Protein AF-A0A5N9HEN3-F1 (afdb_monomer)

Foldseek 3Di:
DVCVVCVVVVHDQCPNDPDHDDDLPAQLSQQVCQLVVVDVHGDHDPVVVVVCVVVVVGDCVRGPDDDDDPDDDDDDDDDDPCCCVVPHHCPVVVVVCVQQVDAPVNVVVCVVVVHRGDD

Nearest PDB structures (foldseek):
  7zck-assembly1_C  TM=9.311E-01  e=2.581E-06  Synechococcus sp. MIT S9220

Secondary structure (DSSP, 8-state):
-HHHHHHHTT--TTTSSSS-----SSHHHHHHHHHTTS-S-----HHHHHHHHHTT-S-TTTS-----PPP---------TTHHHHT-TTHHHHHHHHHHT--GGGHHHHHHTT-S---

Structure (mmCIF, N/CA/C/O backbone):
data_AF-A0A5N9HEN3-F1
#
_entry.id   AF-A0A5N9HEN3-F1
#
loop_
_atom_site.group_PDB
_atom_site.id
_atom_site.type_symbol
_atom_site.label_atom_id
_atom_site.label_alt_id
_atom_site.label_comp_id
_atom_site.label_asym_id
_atom_site.label_entity_id
_atom_site.label_seq_id
_atom_site.pdbx_PDB_ins_code
_atom_site.Cartn_x
_atom_site.Cartn_y
_atom_site.Cartn_z
_atom_site.occupancy
_atom_site.B_iso_or_equiv
_atom_site.auth_seq_id
_atom_site.auth_comp_id
_atom_site.auth_asym_id
_atom_site.auth_atom_id
_atom_site.pdbx_PDB_model_num
ATOM 1 N N . MET A 1 1 ? 0.356 9.051 4.390 1.00 77.88 1 MET A N 1
ATOM 2 C CA . MET A 1 1 ? -0.965 9.609 4.039 1.00 77.88 1 MET A CA 1
ATOM 3 C C . MET A 1 1 ? -1.988 9.574 5.181 1.00 77.88 1 MET A C 1
ATOM 5 O O . MET A 1 1 ? -2.565 10.621 5.427 1.00 77.88 1 MET A O 1
ATOM 9 N N . PRO A 1 2 ? -2.142 8.510 5.996 1.00 84.75 2 PRO A N 1
ATOM 10 C CA . PRO A 1 2 ? -3.182 8.462 7.044 1.00 84.75 2 PRO A CA 1
ATOM 11 C C . PRO A 1 2 ? -3.169 9.643 8.027 1.00 84.75 2 PRO A C 1
ATOM 13 O O . PRO A 1 2 ? -4.194 10.239 8.338 1.00 84.75 2 PRO A O 1
ATOM 16 N N . ARG A 1 3 ? -1.969 10.034 8.464 1.00 91.56 3 ARG A N 1
ATOM 17 C CA . ARG A 1 3 ? -1.755 11.146 9.393 1.00 91.56 3 ARG A CA 1
ATOM 18 C C . ARG A 1 3 ? -2.183 12.509 8.836 1.00 91.56 3 ARG A C 1
ATOM 20 O O . ARG A 1 3 ? -2.603 13.362 9.602 1.00 91.56 3 ARG A O 1
ATOM 27 N N . TYR A 1 4 ? -2.079 12.704 7.521 1.00 93.75 4 TYR A N 1
ATOM 28 C CA . TYR A 1 4 ? -2.488 13.948 6.869 1.00 93.75 4 TYR A CA 1
ATOM 29 C C . TYR A 1 4 ? -4.001 14.162 7.010 1.00 93.75 4 TYR A C 1
ATOM 31 O O . TYR A 1 4 ? -4.426 15.209 7.486 1.00 93.75 4 TYR A O 1
ATOM 39 N N . PHE A 1 5 ? -4.800 13.137 6.697 1.00 94.06 5 PHE A N 1
ATOM 40 C CA . PHE A 1 5 ? -6.261 13.222 6.776 1.00 94.06 5 PHE A CA 1
ATOM 41 C C . PHE A 1 5 ? -6.785 13.322 8.214 1.00 94.06 5 PHE A C 1
ATOM 43 O O . PHE A 1 5 ? -7.800 13.972 8.444 1.00 94.06 5 PHE A O 1
ATOM 50 N N . LEU A 1 6 ? -6.076 12.746 9.194 1.00 94.00 6 LEU A N 1
ATOM 51 C CA . LEU A 1 6 ? -6.375 12.982 10.611 1.00 94.00 6 LEU A CA 1
ATOM 52 C C . LEU A 1 6 ? -6.234 14.468 10.966 1.00 94.00 6 LEU A C 1
ATOM 54 O O . LEU A 1 6 ? -7.158 15.048 11.532 1.00 94.00 6 LEU A O 1
ATOM 58 N N . PHE A 1 7 ? -5.136 15.109 10.556 1.00 95.44 7 PHE A N 1
ATOM 59 C CA . PHE A 1 7 ? -4.945 16.537 10.804 1.00 95.44 7 PHE A CA 1
ATOM 60 C C . PHE A 1 7 ? -5.962 17.416 10.069 1.00 95.44 7 PHE A C 1
ATOM 62 O O . PHE A 1 7 ? -6.435 18.390 10.651 1.00 95.44 7 PHE A O 1
ATOM 69 N N . GLU A 1 8 ? -6.347 17.082 8.832 1.00 95.12 8 GLU A N 1
ATOM 70 C CA . GLU A 1 8 ? -7.430 17.799 8.136 1.00 95.12 8 GLU A CA 1
ATOM 71 C C . GLU A 1 8 ? -8.771 17.691 8.872 1.00 95.12 8 GLU A C 1
ATOM 73 O O . GLU A 1 8 ? -9.543 18.649 8.895 1.00 95.12 8 GLU A O 1
ATOM 78 N N . ALA A 1 9 ? -9.027 16.555 9.524 1.00 93.94 9 ALA A N 1
ATOM 79 C CA . ALA A 1 9 ? -10.191 16.357 10.381 1.00 93.94 9 ALA A CA 1
ATOM 80 C C . ALA A 1 9 ? -10.054 17.019 11.769 1.00 93.94 9 ALA A C 1
ATOM 82 O O . ALA A 1 9 ? -10.979 16.934 12.577 1.00 93.94 9 ALA A O 1
ATOM 83 N N . GLY A 1 10 ? -8.927 17.679 12.057 1.00 96.50 10 GLY A N 1
ATOM 84 C CA . GLY A 1 10 ? -8.648 18.303 13.350 1.00 96.50 10 GLY A CA 1
ATOM 85 C C . GLY A 1 10 ? -8.293 17.312 14.461 1.00 96.50 10 GLY A C 1
ATOM 86 O O . GLY A 1 10 ? -8.422 17.669 15.627 1.00 96.50 10 GLY A O 1
ATOM 87 N N . VAL A 1 11 ? -7.871 16.095 14.105 1.00 94.38 11 VAL A N 1
ATOM 88 C CA . VAL A 1 11 ? -7.426 15.054 15.037 1.00 94.38 11 VAL A CA 1
ATOM 89 C C . VAL A 1 11 ? -5.900 15.026 15.070 1.00 94.38 11 VAL A C 1
ATOM 91 O O . VAL A 1 11 ? -5.258 14.745 14.053 1.00 94.38 11 VAL A O 1
ATOM 94 N N . ASP A 1 12 ? -5.313 15.283 16.236 1.00 93.62 12 ASP A N 1
ATOM 95 C CA . ASP A 1 12 ? -3.882 15.096 16.470 1.00 93.62 12 ASP A CA 1
ATOM 96 C C . ASP A 1 12 ? -3.621 13.698 17.058 1.00 93.62 12 ASP A C 1
ATOM 98 O O . ASP A 1 12 ? -3.926 13.445 18.227 1.00 93.62 12 ASP A O 1
ATOM 102 N N . PRO A 1 13 ? -3.031 12.766 16.286 1.00 90.56 13 PRO A N 1
ATOM 103 C CA . PRO A 1 13 ? -2.827 11.394 16.740 1.00 90.56 13 PRO A CA 1
ATOM 104 C C . PRO A 1 13 ? -1.843 11.247 17.909 1.00 90.56 13 PRO A C 1
ATOM 106 O O . PRO A 1 13 ? -1.749 10.151 18.454 1.00 90.56 13 PRO A O 1
ATOM 109 N N . GLU A 1 14 ? -1.088 12.288 18.277 1.00 90.12 14 GLU A N 1
ATOM 110 C CA . GLU A 1 14 ? -0.190 12.241 19.443 1.00 90.12 14 GLU A CA 1
ATOM 111 C C . GLU A 1 14 ? -0.892 12.620 20.751 1.00 90.12 14 GLU A C 1
ATOM 113 O O . GLU A 1 14 ? -0.384 12.303 21.826 1.00 90.12 14 GLU A O 1
ATOM 118 N N . THR A 1 15 ? -2.028 13.323 20.684 1.00 93.38 15 THR A N 1
ATOM 119 C CA . THR A 1 15 ? -2.721 13.831 21.881 1.00 93.38 15 THR A CA 1
ATOM 120 C C . THR A 1 15 ? -4.149 13.338 22.023 1.00 93.38 15 THR A C 1
ATOM 122 O O . THR A 1 15 ? -4.63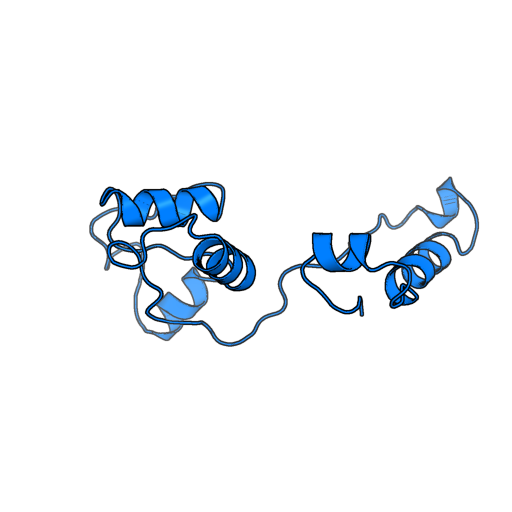7 13.238 23.147 1.00 93.38 15 THR A O 1
ATOM 125 N N . ASP A 1 16 ? -4.821 13.037 20.914 1.00 94.38 16 ASP A N 1
ATOM 126 C CA . ASP A 1 16 ? -6.255 12.740 20.914 1.00 94.38 16 ASP A CA 1
ATOM 127 C C . ASP A 1 16 ? -6.549 11.240 21.062 1.00 94.38 16 ASP A C 1
ATOM 129 O O . ASP A 1 16 ? -7.689 10.852 21.323 1.00 94.38 16 ASP A O 1
ATOM 133 N N . PHE A 1 17 ? -5.532 10.387 20.916 1.00 92.38 17 PHE A N 1
ATOM 134 C CA . PHE A 1 17 ? -5.639 8.940 21.093 1.00 92.38 17 PHE A CA 1
ATOM 135 C C . PHE A 1 17 ? -5.111 8.481 22.457 1.00 92.38 17 PHE A C 1
ATOM 137 O O . PHE A 1 17 ? -4.224 9.094 23.049 1.00 92.38 17 PHE A O 1
ATOM 144 N N . ASP A 1 18 ? -5.659 7.368 22.956 1.00 90.44 18 ASP A N 1
ATOM 145 C CA . ASP A 1 18 ? -5.193 6.720 24.186 1.00 90.44 18 ASP A CA 1
ATOM 146 C C . ASP A 1 18 ? -3.895 5.945 23.917 1.00 90.44 18 ASP A C 1
ATOM 148 O O . ASP A 1 18 ? -3.888 4.742 23.645 1.00 90.44 18 ASP A O 1
ATOM 152 N N . GLY A 1 19 ? -2.785 6.680 23.933 1.00 86.62 19 GLY A N 1
ATOM 153 C CA . GLY A 1 19 ? -1.447 6.166 23.677 1.00 86.62 19 GLY A CA 1
ATOM 154 C C . GLY A 1 19 ? -0.935 6.452 22.267 1.00 86.62 19 GLY A C 1
ATOM 155 O O . GLY A 1 19 ? -1.577 7.099 21.444 1.00 86.62 19 GLY A O 1
ATOM 156 N N . ASN A 1 20 ? 0.277 5.969 22.001 1.00 87.00 20 ASN A N 1
ATOM 157 C CA . ASN A 1 20 ? 0.974 6.260 20.754 1.00 87.00 20 ASN A CA 1
ATOM 158 C C . ASN A 1 20 ? 0.507 5.346 19.619 1.00 87.00 20 ASN A C 1
ATOM 160 O O . ASN A 1 20 ? 0.261 4.150 19.811 1.00 87.00 20 ASN A O 1
ATOM 164 N N . ALA A 1 21 ? 0.515 5.889 18.402 1.00 87.19 21 ALA A N 1
ATOM 165 C CA . ALA A 1 21 ? 0.340 5.093 17.198 1.00 87.19 21 ALA A CA 1
ATOM 166 C C . ALA A 1 21 ? 1.378 3.956 17.123 1.00 87.19 21 ALA A C 1
ATOM 168 O O . ALA A 1 21 ? 2.568 4.144 17.388 1.00 87.19 21 ALA A O 1
ATOM 169 N N . THR A 1 22 ? 0.921 2.770 16.720 1.00 91.25 22 THR A N 1
ATOM 170 C CA . THR A 1 22 ? 1.777 1.604 16.464 1.00 91.25 22 THR A CA 1
ATOM 171 C C . THR A 1 22 ? 1.869 1.339 14.966 1.00 91.25 22 THR A C 1
ATOM 173 O O . THR A 1 22 ? 0.890 1.472 14.235 1.00 91.25 22 THR A O 1
ATOM 176 N N . PHE A 1 23 ? 3.050 0.926 14.506 1.00 94.06 23 PHE A N 1
ATOM 177 C CA . PHE A 1 23 ? 3.316 0.604 13.105 1.00 94.06 23 PHE A CA 1
ATOM 178 C C . PHE A 1 23 ? 3.382 -0.916 12.933 1.00 94.06 23 PHE A C 1
ATOM 180 O O . PHE A 1 23 ? 4.384 -1.546 13.264 1.00 94.06 23 PHE A O 1
ATOM 187 N N . SER A 1 24 ? 2.296 -1.507 12.429 1.00 95.81 24 SER A N 1
ATOM 188 C CA . SER A 1 24 ? 2.134 -2.963 12.263 1.00 95.81 24 SER A CA 1
ATOM 189 C C . SER A 1 24 ? 3.137 -3.587 11.278 1.00 95.81 24 SER A C 1
ATOM 191 O O . SER A 1 24 ? 3.483 -4.766 11.391 1.00 95.81 24 SER A O 1
ATOM 193 N N . GLY A 1 25 ? 3.605 -2.799 10.305 1.00 95.81 25 GLY A N 1
ATOM 194 C CA . GLY A 1 25 ? 4.546 -3.207 9.261 1.00 95.81 25 GLY A CA 1
ATOM 195 C C . GLY A 1 25 ? 3.916 -3.918 8.056 1.00 95.81 25 GLY A C 1
ATOM 196 O O . GLY A 1 25 ? 4.626 -4.154 7.085 1.00 95.81 25 GLY A O 1
ATOM 197 N N . SER A 1 26 ? 2.621 -4.249 8.083 1.00 97.19 26 SER A N 1
ATOM 198 C CA . SER A 1 26 ? 1.872 -4.726 6.909 1.00 97.19 26 SER A CA 1
ATOM 199 C C . SER A 1 26 ? 0.371 -4.484 7.069 1.00 97.19 26 SER A C 1
ATOM 201 O O . SER A 1 26 ? -0.129 -4.392 8.192 1.00 97.19 26 SER A O 1
ATOM 203 N N . HIS A 1 27 ? -0.349 -4.414 5.950 1.00 97.25 27 HIS A N 1
ATOM 204 C CA . HIS A 1 27 ? -1.804 -4.247 5.938 1.00 97.25 27 HIS A CA 1
ATOM 205 C C . HIS A 1 27 ? -2.509 -5.404 6.667 1.00 97.25 27 HIS A C 1
ATOM 207 O O . HIS A 1 27 ? -3.325 -5.143 7.547 1.00 97.25 27 HIS A O 1
ATOM 213 N N . ASP A 1 28 ? 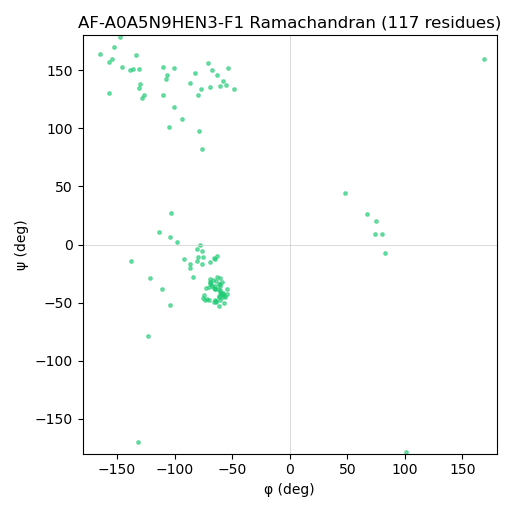-2.0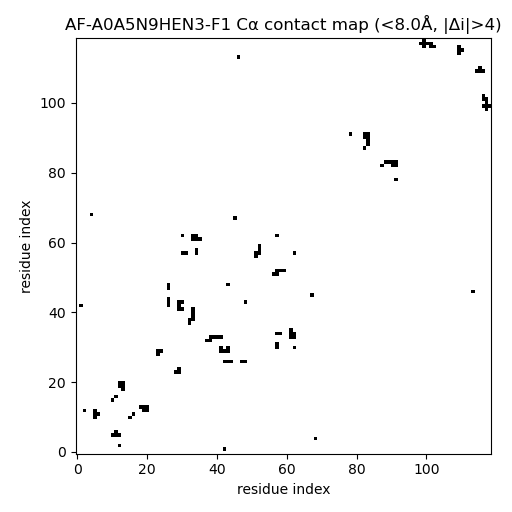61 -6.641 6.444 1.00 97.56 28 ASP A N 1
ATOM 214 C CA . ASP A 1 28 ? -2.556 -7.862 7.097 1.00 97.56 28 ASP A CA 1
ATOM 215 C C . ASP A 1 28 ? -2.494 -7.816 8.609 1.00 97.56 28 ASP A C 1
ATOM 217 O O . ASP A 1 28 ? -3.450 -8.137 9.318 1.00 97.56 28 ASP A O 1
ATOM 221 N N . LYS A 1 29 ? -1.365 -7.342 9.125 1.00 98.00 29 LYS A N 1
ATOM 222 C CA . LYS A 1 29 ? -1.205 -7.176 10.562 1.00 98.00 29 LYS A CA 1
ATOM 223 C C . LYS A 1 29 ? -2.096 -6.059 11.086 1.00 98.00 29 LYS A C 1
ATOM 225 O O . LYS A 1 29 ? -2.549 -6.159 12.220 1.00 98.00 29 LYS A O 1
ATOM 230 N N . THR A 1 30 ? -2.349 -5.013 10.298 1.00 97.94 30 THR A N 1
ATOM 231 C CA . THR A 1 30 ? -3.234 -3.920 10.708 1.00 97.94 30 THR A CA 1
ATOM 232 C C . THR A 1 30 ? -4.649 -4.420 10.975 1.00 97.94 30 THR A C 1
ATOM 234 O O . THR A 1 30 ? -5.145 -4.176 12.074 1.00 97.94 30 THR A O 1
ATOM 237 N N . TRP A 1 31 ? -5.297 -5.142 10.049 1.00 97.94 31 TRP A N 1
ATOM 238 C CA . TRP A 1 31 ? -6.655 -5.621 10.342 1.00 97.94 31 TRP A CA 1
ATOM 239 C C . TRP A 1 31 ? -6.667 -6.719 11.396 1.00 97.94 31 TRP A C 1
ATOM 241 O O . TRP A 1 31 ? -7.544 -6.691 12.248 1.00 97.94 31 TRP A O 1
ATOM 251 N N . ALA A 1 32 ? -5.683 -7.625 11.425 1.00 98.12 32 ALA A N 1
ATOM 252 C CA . ALA A 1 32 ? -5.627 -8.678 12.442 1.00 98.12 32 ALA A CA 1
ATOM 253 C C . ALA A 1 32 ? -5.524 -8.103 13.871 1.00 98.12 32 ALA A C 1
ATOM 255 O O . ALA A 1 32 ? -6.109 -8.621 14.828 1.00 98.12 32 ALA A O 1
ATOM 256 N N . LEU A 1 33 ? -4.804 -6.990 14.038 1.00 97.88 33 LEU A N 1
ATOM 257 C CA . LEU A 1 33 ? -4.712 -6.272 15.310 1.00 97.88 33 LEU A CA 1
ATOM 258 C C . LEU A 1 33 ? -6.042 -5.620 15.721 1.00 97.88 33 LEU A C 1
ATOM 260 O O . LEU A 1 33 ? -6.369 -5.617 16.908 1.00 97.88 33 LEU A O 1
ATOM 264 N N . VAL A 1 34 ? -6.821 -5.115 14.764 1.00 97.75 34 VAL A N 1
ATOM 265 C CA . VAL A 1 34 ? -8.162 -4.567 15.028 1.00 97.75 34 VAL A CA 1
ATOM 266 C C . VAL A 1 34 ? -9.164 -5.688 15.308 1.00 97.75 34 VAL A C 1
ATOM 268 O O . VAL A 1 34 ? -9.862 -5.667 16.317 1.00 97.75 34 VAL A O 1
ATOM 271 N N . GLU A 1 35 ? -9.177 -6.722 14.472 1.00 98.31 35 GLU A N 1
ATOM 272 C CA . GLU A 1 35 ? -10.048 -7.892 14.581 1.00 98.31 35 GLU A CA 1
ATOM 273 C C . GLU A 1 35 ? -9.871 -8.614 15.923 1.00 98.31 35 GLU A C 1
ATOM 275 O O . GLU A 1 35 ? -10.851 -8.999 16.570 1.00 98.31 35 GLU A O 1
ATOM 280 N N . SER A 1 36 ? -8.629 -8.768 16.391 1.00 98.00 36 SER A N 1
ATOM 281 C CA . SER A 1 36 ? -8.328 -9.366 17.699 1.00 98.00 36 SER A CA 1
ATOM 282 C C . SER A 1 36 ? -8.745 -8.493 18.889 1.00 98.00 36 SER A C 1
ATOM 284 O O . SER A 1 36 ? -8.834 -9.005 20.006 1.00 98.00 36 SER A O 1
ATOM 286 N N . GLY A 1 37 ? -9.033 -7.207 18.664 1.00 96.94 37 GLY A N 1
ATOM 287 C CA . GLY A 1 37 ? -9.329 -6.223 19.704 1.00 96.94 37 GLY A CA 1
ATOM 288 C C . GLY A 1 37 ? -8.087 -5.667 20.404 1.00 96.94 37 GLY A C 1
ATOM 289 O O . GLY A 1 37 ? -8.221 -4.973 21.408 1.00 96.94 37 GLY A O 1
ATOM 290 N N . ALA A 1 38 ? -6.883 -5.960 19.899 1.00 96.38 38 ALA A N 1
ATOM 291 C CA . ALA A 1 38 ? -5.649 -5.370 20.412 1.00 96.38 3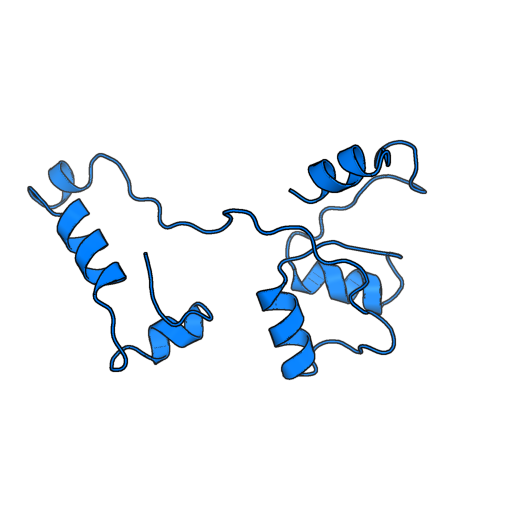8 ALA A CA 1
ATOM 292 C C . ALA A 1 38 ? -5.580 -3.859 20.131 1.00 96.38 38 ALA A C 1
ATOM 294 O O . ALA A 1 38 ? -4.989 -3.117 20.912 1.00 96.38 38 ALA A O 1
ATOM 295 N N . PHE A 1 39 ? -6.200 -3.411 19.034 1.00 96.12 39 PHE A N 1
ATOM 296 C CA . PHE A 1 39 ? -6.354 -2.006 18.665 1.00 96.12 39 PHE A CA 1
ATOM 297 C C . PHE A 1 39 ? -7.809 -1.705 18.297 1.00 96.12 39 PHE A C 1
ATOM 299 O O . PHE A 1 39 ? -8.530 -2.570 17.811 1.00 96.12 39 PHE A O 1
ATOM 306 N N . GLN A 1 40 ? -8.245 -0.465 18.518 1.00 95.00 40 GLN A N 1
ATOM 307 C CA . GLN A 1 40 ? -9.623 -0.045 18.229 1.00 95.00 40 GLN A CA 1
ATOM 308 C C . GLN A 1 40 ? -9.836 0.349 16.762 1.00 95.00 40 GLN A C 1
ATOM 310 O O . GLN A 1 40 ? -10.949 0.244 16.255 1.00 95.00 40 GLN A O 1
ATOM 315 N N . ALA A 1 41 ? -8.784 0.823 16.092 1.00 95.12 41 ALA A N 1
ATOM 316 C CA . ALA A 1 41 ? -8.814 1.252 14.701 1.00 95.12 41 ALA A CA 1
ATOM 317 C C . ALA A 1 41 ? -7.421 1.129 14.071 1.00 95.12 41 ALA A C 1
ATOM 319 O O . ALA A 1 41 ? -6.404 1.109 14.768 1.00 95.12 41 ALA A O 1
ATOM 320 N N . GLY A 1 42 ? -7.382 1.074 12.743 1.00 95.75 42 GLY A N 1
ATOM 321 C CA . GLY A 1 42 ? -6.163 1.036 11.948 1.00 95.75 42 GLY A CA 1
ATOM 322 C C . GLY A 1 42 ? -6.406 1.632 10.566 1.00 95.75 42 GLY A C 1
ATOM 323 O O . GLY A 1 42 ? -7.546 1.898 10.194 1.00 95.75 42 GLY A O 1
ATOM 324 N N . VAL A 1 43 ? -5.329 1.854 9.813 1.00 95.88 43 VAL A N 1
ATOM 325 C CA . VAL A 1 43 ? -5.397 2.355 8.434 1.00 95.88 43 VAL A CA 1
ATOM 326 C C . VAL A 1 43 ? -4.528 1.476 7.543 1.00 95.88 43 VAL A C 1
ATOM 328 O O . VAL A 1 43 ? -3.401 1.133 7.913 1.00 95.88 43 VAL A O 1
ATOM 331 N N . LEU A 1 44 ? -5.052 1.094 6.382 1.00 96.38 44 LEU A N 1
ATOM 332 C CA . LEU A 1 44 ? -4.386 0.225 5.418 1.00 96.38 44 LEU A CA 1
ATOM 333 C C . LEU A 1 44 ? -4.782 0.577 3.977 1.00 96.38 44 LEU A C 1
ATOM 335 O O . LEU A 1 44 ? -5.543 1.513 3.757 1.00 96.38 44 LEU A O 1
ATOM 339 N N . ASN A 1 45 ? -4.206 -0.139 3.012 1.00 95.75 45 ASN A N 1
ATOM 340 C CA . ASN A 1 45 ? -4.552 -0.031 1.600 1.00 95.75 45 ASN A CA 1
ATOM 341 C C . ASN A 1 45 ? -5.962 -0.603 1.339 1.00 95.75 45 ASN A C 1
ATOM 343 O O . ASN A 1 45 ? -6.273 -1.677 1.848 1.00 95.75 45 ASN A O 1
ATOM 347 N N . GLU A 1 46 ? -6.772 0.108 0.552 1.00 95.25 46 GLU A N 1
ATOM 348 C CA . GLU A 1 46 ? -8.153 -0.266 0.206 1.00 95.25 46 GLU A CA 1
ATOM 349 C C . GLU A 1 46 ? -8.231 -1.564 -0.610 1.00 95.25 46 GLU A C 1
ATOM 351 O O . GLU A 1 46 ? -8.932 -2.479 -0.207 1.00 95.25 46 GLU A O 1
ATOM 356 N N . VAL A 1 47 ? -7.436 -1.708 -1.674 1.00 94.25 47 VAL A N 1
ATOM 357 C CA . VAL A 1 47 ? -7.411 -2.928 -2.507 1.00 94.25 47 VAL A CA 1
ATOM 358 C C . VAL A 1 47 ? -7.065 -4.163 -1.673 1.00 94.25 47 VAL A C 1
ATOM 360 O O . VAL A 1 47 ? -7.711 -5.198 -1.791 1.00 94.25 47 VAL A O 1
ATOM 363 N N . VAL A 1 48 ? -6.084 -4.043 -0.773 1.00 95.75 48 VAL A N 1
ATOM 364 C CA . VAL A 1 48 ? -5.696 -5.154 0.114 1.00 95.75 48 VAL A CA 1
ATOM 365 C C . VAL A 1 48 ? -6.799 -5.476 1.132 1.00 95.75 48 VAL A C 1
ATOM 367 O O . VAL A 1 48 ? -6.964 -6.635 1.513 1.00 95.75 48 VAL A O 1
ATOM 370 N N . TRP A 1 49 ? -7.542 -4.465 1.597 1.00 97.56 49 TRP A N 1
ATOM 371 C CA . TRP A 1 49 ? -8.703 -4.668 2.465 1.00 97.56 49 TRP A CA 1
ATOM 372 C C . TRP A 1 49 ? -9.821 -5.412 1.731 1.00 97.56 49 TRP A C 1
ATOM 374 O O . TRP A 1 49 ? -10.311 -6.417 2.244 1.00 97.56 49 TRP A O 1
ATOM 384 N N . ASP A 1 50 ? -10.180 -4.952 0.535 1.00 96.31 50 ASP A N 1
ATOM 385 C CA . ASP A 1 50 ? -11.261 -5.523 -0.267 1.00 96.31 50 ASP A CA 1
ATOM 386 C C . ASP A 1 50 ? -10.974 -6.981 -0.631 1.00 96.31 50 ASP A C 1
ATOM 388 O O . ASP A 1 50 ? -11.829 -7.843 -0.425 1.00 96.31 50 ASP A O 1
ATOM 392 N N . GLU A 1 51 ? -9.744 -7.288 -1.049 1.00 95.50 51 GLU A N 1
ATOM 393 C CA . GLU A 1 51 ? -9.295 -8.660 -1.307 1.00 95.50 51 GLU A CA 1
ATOM 394 C C . GLU A 1 51 ? -9.393 -9.529 -0.041 1.00 95.50 51 GLU A C 1
ATOM 396 O O . GLU A 1 51 ? -9.878 -10.659 -0.082 1.00 95.50 51 GLU A O 1
ATOM 401 N N . ALA A 1 52 ? -8.991 -9.007 1.124 1.00 97.44 52 ALA A N 1
ATOM 402 C CA . ALA A 1 52 ? -9.091 -9.749 2.380 1.00 97.44 52 ALA A CA 1
ATOM 403 C C . ALA A 1 52 ? -10.545 -10.041 2.777 1.00 97.44 52 ALA A C 1
ATOM 405 O O . ALA A 1 52 ? -10.826 -11.106 3.338 1.00 97.44 52 ALA A O 1
ATOM 406 N N . VAL A 1 53 ? -11.467 -9.118 2.497 1.00 97.75 53 VAL A N 1
ATOM 407 C CA . VAL A 1 53 ? -12.904 -9.303 2.725 1.00 97.75 53 VAL A CA 1
ATOM 408 C C . VAL A 1 53 ? -13.483 -10.319 1.742 1.00 97.75 53 VAL A C 1
ATOM 410 O O . VAL A 1 53 ? -14.182 -11.238 2.174 1.00 97.75 53 VAL A O 1
ATOM 413 N N . GLU A 1 54 ? -13.181 -10.191 0.449 1.00 96.81 54 GLU A N 1
ATOM 414 C CA . GLU A 1 54 ? -13.664 -11.090 -0.607 1.00 96.81 54 GLU A CA 1
ATOM 415 C C . GLU A 1 54 ? -13.216 -12.538 -0.369 1.00 96.81 54 GLU A C 1
ATOM 417 O O . GLU A 1 54 ? -14.015 -13.472 -0.470 1.00 96.81 54 GLU A O 1
ATOM 422 N N . GLU A 1 55 ? -11.964 -12.728 0.043 1.00 97.19 55 GLU A N 1
ATOM 423 C CA . GLU A 1 55 ? -11.391 -14.041 0.342 1.00 97.19 55 GLU A CA 1
ATOM 424 C C . GLU A 1 55 ? -11.764 -14.577 1.736 1.00 97.19 55 GLU A C 1
ATOM 426 O O . GLU A 1 55 ? -11.399 -15.701 2.095 1.00 97.19 55 GLU A O 1
ATOM 431 N N . GLY A 1 56 ? -12.475 -13.794 2.553 1.00 97.75 56 GLY A N 1
ATOM 432 C CA . GLY A 1 56 ? -12.863 -14.181 3.911 1.00 97.75 56 GLY A CA 1
ATOM 433 C C . GLY A 1 56 ? -11.685 -14.307 4.885 1.00 97.75 56 GLY A C 1
ATOM 434 O O . GLY A 1 56 ? -11.767 -15.053 5.864 1.00 97.75 56 GLY A O 1
ATOM 435 N N . ARG A 1 57 ? -10.582 -13.591 4.632 1.00 97.88 57 ARG A N 1
ATOM 436 C CA . ARG A 1 57 ? -9.401 -13.524 5.513 1.00 97.88 57 ARG A CA 1
ATOM 437 C C . ARG A 1 57 ? -9.616 -12.657 6.754 1.00 97.88 57 ARG A C 1
ATOM 439 O O . ARG A 1 57 ? -8.774 -12.682 7.652 1.00 97.88 57 ARG A O 1
ATOM 446 N N . VAL A 1 58 ? -10.709 -11.900 6.805 1.00 97.62 58 VAL A N 1
ATOM 447 C CA . VAL A 1 58 ? -11.103 -11.067 7.944 1.00 97.62 58 VAL A CA 1
ATOM 448 C C . VAL A 1 58 ? -12.563 -11.311 8.330 1.00 97.62 58 VAL A C 1
ATOM 450 O O . VAL A 1 58 ? -13.452 -11.399 7.483 1.00 97.62 58 VAL A O 1
ATOM 453 N N . ASP A 1 59 ? -12.827 -11.390 9.630 1.00 97.75 59 ASP A N 1
ATOM 454 C CA . ASP A 1 59 ? -14.169 -11.383 10.200 1.00 97.75 59 ASP A CA 1
ATOM 455 C C . ASP A 1 59 ? -14.718 -9.950 10.239 1.00 97.75 59 ASP A C 1
ATOM 457 O O . ASP A 1 59 ? -14.470 -9.170 11.169 1.00 97.75 59 ASP A O 1
ATOM 461 N N . VAL A 1 60 ? -15.527 -9.616 9.232 1.00 97.44 60 VAL A N 1
ATOM 462 C CA . VAL A 1 60 ? -16.139 -8.286 9.082 1.00 97.44 60 VAL A CA 1
ATOM 463 C C . VAL A 1 60 ? -17.128 -7.914 10.193 1.00 97.44 60 VAL A C 1
ATOM 465 O O . VAL A 1 60 ? -17.519 -6.752 10.324 1.00 97.44 60 VAL A O 1
ATOM 468 N N . SER A 1 61 ? -17.535 -8.873 11.033 1.00 97.38 61 SER A N 1
ATOM 469 C CA . SER A 1 61 ? -18.325 -8.572 12.233 1.00 97.38 61 SER A CA 1
ATOM 470 C C . SER A 1 61 ? -17.481 -7.969 13.362 1.00 97.38 61 SER A C 1
ATOM 472 O O . SER A 1 61 ? -18.031 -7.366 14.287 1.00 97.38 61 SER A O 1
ATOM 474 N N . ARG A 1 62 ? -16.150 -8.101 13.280 1.00 97.81 62 ARG A N 1
ATOM 475 C CA . ARG A 1 62 ? -15.178 -7.656 14.288 1.00 97.81 62 ARG A CA 1
ATOM 476 C C . ARG A 1 62 ? -14.329 -6.480 13.818 1.00 97.81 62 ARG A C 1
ATOM 478 O O . ARG A 1 62 ? -14.051 -5.590 14.617 1.00 97.81 62 ARG A O 1
ATOM 485 N N . ALA A 1 63 ? -13.939 -6.462 12.547 1.00 97.94 63 ALA A N 1
ATOM 486 C CA . ALA A 1 63 ? -13.209 -5.362 11.924 1.00 97.94 63 ALA A CA 1
ATOM 487 C C . ALA A 1 63 ? -13.924 -4.950 10.638 1.00 97.94 63 ALA A C 1
ATOM 489 O O . ALA A 1 63 ? -14.170 -5.781 9.779 1.00 97.94 63 ALA A O 1
ATOM 490 N N . ARG A 1 64 ? -14.258 -3.669 10.498 1.00 96.75 64 ARG A N 1
ATOM 491 C CA . ARG A 1 64 ? -14.943 -3.139 9.316 1.00 96.75 64 ARG A CA 1
ATOM 492 C C . ARG A 1 64 ? -14.305 -1.831 8.889 1.00 96.75 64 ARG A C 1
ATOM 494 O O . ARG A 1 64 ? -13.807 -1.086 9.738 1.00 96.75 64 ARG A O 1
ATOM 501 N N . ASP A 1 65 ? -14.378 -1.536 7.604 1.00 95.62 65 ASP A N 1
ATOM 502 C CA . ASP A 1 65 ? -14.141 -0.193 7.111 1.00 95.62 65 ASP A CA 1
ATOM 503 C C . ASP A 1 65 ? -15.208 0.763 7.669 1.00 95.62 65 ASP A C 1
ATOM 505 O O . ASP A 1 65 ? -16.357 0.405 7.944 1.00 95.62 65 ASP A O 1
ATOM 509 N N . PHE A 1 66 ? -14.799 2.001 7.924 1.00 94.31 66 PHE A N 1
ATOM 510 C CA . PHE A 1 66 ? -15.709 3.055 8.383 1.00 94.31 66 PHE A CA 1
ATOM 511 C C . PHE A 1 66 ? -15.448 4.402 7.706 1.00 94.31 66 PHE A C 1
ATOM 513 O O . PHE A 1 66 ? -16.271 5.310 7.812 1.00 94.31 66 PHE A O 1
ATOM 520 N N . PHE A 1 67 ? -14.302 4.546 7.041 1.00 94.25 67 PHE A N 1
ATOM 521 C CA . PHE A 1 67 ? -13.920 5.738 6.305 1.00 94.25 67 PHE A CA 1
ATOM 522 C C . PHE A 1 67 ? -12.885 5.375 5.238 1.00 94.25 67 PHE A C 1
ATOM 524 O O . PHE A 1 67 ? -11.875 4.746 5.553 1.00 94.25 67 PHE A O 1
ATOM 531 N N . VAL A 1 68 ? -13.126 5.821 4.007 1.00 94.88 68 VAL A N 1
ATOM 532 C CA . VAL A 1 68 ? -12.191 5.725 2.881 1.00 94.88 68 VAL A CA 1
ATOM 533 C C . VAL A 1 68 ? -11.691 7.132 2.572 1.00 94.88 68 VAL A C 1
ATOM 535 O O . VAL A 1 68 ? -12.479 8.074 2.457 1.00 94.88 68 VAL A O 1
ATOM 538 N N . THR A 1 69 ? -10.372 7.299 2.497 1.00 94.12 69 THR A N 1
ATOM 539 C CA . THR A 1 69 ? -9.753 8.597 2.203 1.00 94.12 69 THR A CA 1
ATOM 540 C C . THR A 1 69 ? -9.986 8.999 0.743 1.00 94.12 69 THR A C 1
ATOM 542 O O . THR A 1 69 ? -10.146 8.125 -0.106 1.00 94.12 69 THR A O 1
ATOM 545 N N . PRO A 1 70 ? -9.944 10.300 0.398 1.00 93.62 70 PRO A N 1
ATOM 546 C CA . PRO A 1 70 ? -9.839 10.715 -0.998 1.00 93.62 70 PRO A CA 1
ATOM 547 C C . PRO A 1 70 ? -8.651 10.047 -1.705 1.00 93.62 70 PRO A C 1
ATOM 549 O O . PRO A 1 70 ? -7.641 9.741 -1.071 1.00 93.62 70 PRO A O 1
ATOM 552 N N . SER A 1 71 ? -8.763 9.870 -3.021 1.00 92.06 71 SER A N 1
ATOM 553 C CA . SER A 1 71 ? -7.727 9.242 -3.845 1.00 92.06 71 SER A CA 1
ATOM 554 C C . SER A 1 71 ? -6.403 10.012 -3.810 1.00 92.06 71 SER A C 1
ATOM 556 O O . SER A 1 71 ? -6.393 11.233 -3.999 1.00 92.06 71 SER A O 1
ATOM 558 N N . ASP A 1 72 ? -5.293 9.290 -3.679 1.00 89.69 72 ASP A N 1
ATOM 559 C CA . ASP A 1 72 ? -3.930 9.793 -3.825 1.00 89.69 72 ASP A CA 1
ATOM 560 C C . ASP A 1 72 ? -3.072 8.864 -4.704 1.00 89.69 72 ASP A C 1
ATOM 562 O O . ASP A 1 72 ? -3.430 7.723 -4.994 1.00 89.69 72 ASP A O 1
ATOM 566 N N . PHE A 1 73 ? -1.936 9.373 -5.190 1.00 90.38 73 PHE A N 1
ATOM 567 C CA . PHE A 1 73 ? -0.948 8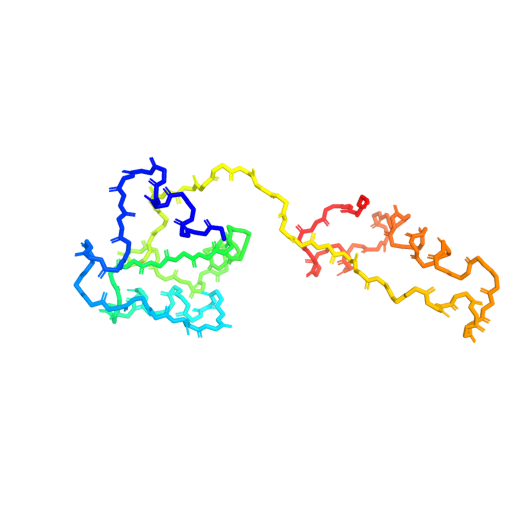.533 -5.868 1.00 90.38 73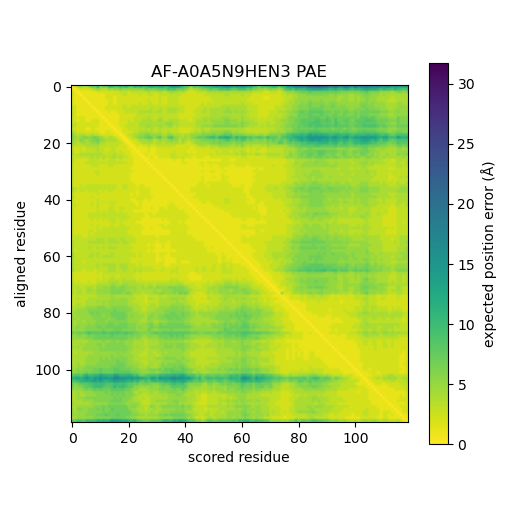 PHE A CA 1
ATOM 568 C C . PHE A 1 73 ? -0.120 7.788 -4.820 1.00 90.38 73 PHE A C 1
ATOM 570 O O . PHE A 1 73 ? 0.436 8.419 -3.918 1.00 90.38 73 PHE A O 1
ATOM 577 N N . ASN A 1 74 ? -0.016 6.465 -4.959 1.00 90.50 74 ASN A N 1
ATOM 578 C CA . ASN A 1 74 ? 0.624 5.609 -3.960 1.00 90.50 74 ASN A CA 1
ATOM 579 C C . ASN A 1 74 ? 1.786 4.791 -4.549 1.00 90.50 74 ASN A C 1
ATOM 581 O O . ASN A 1 74 ? 2.944 5.172 -4.390 1.00 90.50 74 ASN A O 1
ATOM 585 N N . TYR A 1 75 ? 1.495 3.696 -5.258 1.00 93.56 75 TYR A N 1
ATOM 586 C CA . TY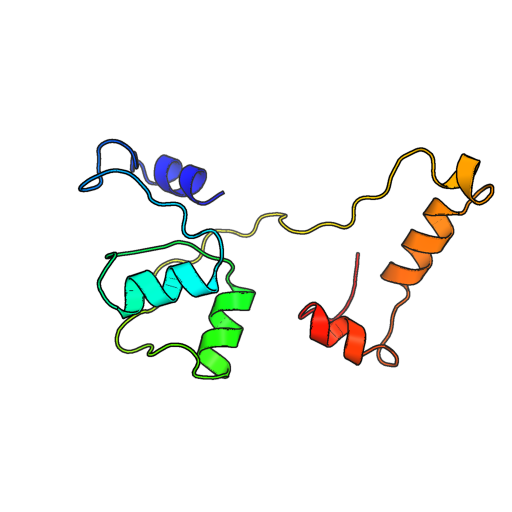R A 1 75 ? 2.523 2.809 -5.809 1.00 93.56 75 TYR A CA 1
ATOM 587 C C . TYR A 1 75 ? 3.002 3.280 -7.182 1.00 93.56 75 TYR A C 1
ATOM 589 O O . TYR A 1 75 ? 2.205 3.671 -8.032 1.00 93.56 75 TYR A O 1
ATOM 597 N N . ASN A 1 76 ? 4.314 3.199 -7.411 1.00 95.62 76 ASN A N 1
ATOM 598 C CA . ASN A 1 76 ? 4.925 3.474 -8.705 1.00 95.62 76 ASN A CA 1
ATOM 599 C C . ASN A 1 76 ? 6.146 2.577 -8.948 1.00 95.62 76 ASN A C 1
ATOM 601 O O . ASN A 1 76 ? 6.867 2.201 -8.021 1.00 95.62 76 ASN A O 1
ATOM 605 N N . TRP A 1 77 ? 6.436 2.308 -10.219 1.00 95.69 77 TRP A N 1
ATOM 606 C CA . TRP A 1 77 ? 7.712 1.727 -10.619 1.00 95.69 77 TRP A CA 1
ATOM 607 C C . TRP A 1 77 ? 8.803 2.800 -10.595 1.00 95.69 77 TRP A C 1
ATOM 609 O O . TRP A 1 77 ? 8.612 3.911 -11.089 1.00 95.69 77 TRP A O 1
ATOM 619 N N . THR A 1 78 ? 9.959 2.476 -10.013 1.00 96.19 78 THR A N 1
ATOM 620 C CA . THR A 1 78 ? 11.137 3.354 -10.003 1.00 96.19 78 THR A CA 1
ATOM 621 C C . THR A 1 78 ? 12.340 2.593 -10.531 1.00 96.19 78 THR A C 1
ATOM 623 O O . THR A 1 78 ? 12.664 1.510 -10.048 1.00 96.19 78 THR A O 1
ATOM 626 N N . ALA A 1 79 ? 13.023 3.183 -11.507 1.00 96.19 79 ALA A N 1
ATOM 627 C CA . ALA A 1 79 ? 14.230 2.643 -12.112 1.00 96.19 79 ALA A CA 1
ATOM 628 C C . ALA A 1 79 ? 15.457 3.480 -11.722 1.00 96.19 79 ALA A C 1
ATOM 630 O O . ALA A 1 79 ? 15.354 4.677 -11.449 1.00 96.19 79 ALA A O 1
ATOM 631 N N . ARG A 1 80 ? 16.640 2.854 -11.705 1.00 97.50 80 ARG A N 1
ATOM 632 C CA . ARG A 1 80 ? 17.908 3.579 -11.533 1.00 97.50 80 ARG A CA 1
ATOM 633 C C . ARG A 1 80 ? 18.195 4.460 -12.751 1.00 97.50 80 ARG A C 1
ATOM 635 O O . ARG A 1 80 ? 17.853 4.108 -13.872 1.00 97.50 80 ARG A O 1
ATOM 642 N N . GLY A 1 81 ? 18.888 5.577 -12.530 1.00 97.62 81 GLY A N 1
ATOM 643 C CA . GLY A 1 81 ? 19.218 6.531 -13.595 1.00 97.62 81 GLY A CA 1
ATOM 644 C C . GLY A 1 81 ? 20.358 6.112 -14.532 1.00 97.62 81 GLY A C 1
ATOM 645 O O . GLY A 1 81 ? 20.637 6.828 -15.485 1.00 97.62 81 GLY A O 1
ATOM 646 N N . ASP A 1 82 ? 21.037 4.994 -14.269 1.00 97.50 82 ASP A N 1
ATOM 647 C CA . ASP A 1 82 ? 22.226 4.541 -15.004 1.00 97.50 82 ASP A CA 1
ATOM 648 C C . ASP A 1 82 ? 22.013 3.253 -15.812 1.00 97.50 82 ASP A C 1
ATOM 650 O O . ASP A 1 82 ? 22.969 2.686 -16.338 1.00 97.50 82 ASP A O 1
ATOM 654 N N . LEU A 1 83 ? 20.763 2.804 -15.961 1.00 98.19 83 LEU A N 1
ATOM 655 C CA . LEU A 1 83 ? 20.450 1.571 -16.686 1.00 98.19 83 LEU A CA 1
ATOM 656 C C . LEU A 1 83 ? 20.895 1.610 -18.155 1.00 98.19 83 LEU A C 1
ATOM 658 O O . LEU A 1 83 ? 21.326 0.595 -18.693 1.00 98.19 83 LEU A O 1
ATOM 662 N N . ASP A 1 84 ? 20.836 2.771 -18.802 1.00 98.25 84 ASP A N 1
ATOM 663 C CA . ASP A 1 84 ? 21.265 2.909 -20.196 1.00 98.25 84 ASP A CA 1
ATOM 664 C C . ASP A 1 84 ? 22.786 2.759 -20.348 1.00 98.25 84 ASP A C 1
ATOM 666 O O . ASP A 1 84 ? 23.261 2.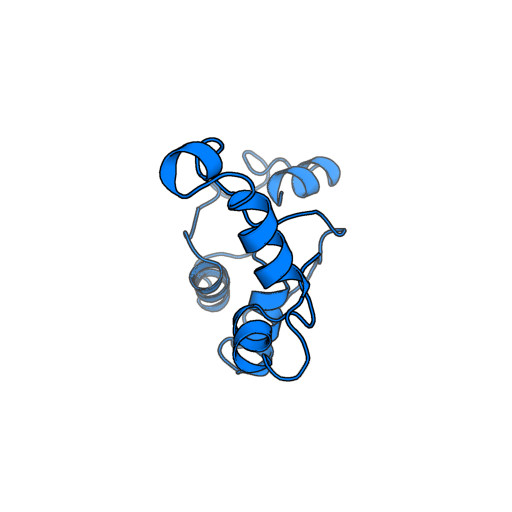199 -21.336 1.00 98.25 84 ASP A O 1
ATOM 670 N N . ALA A 1 85 ? 23.553 3.203 -19.348 1.00 98.12 85 ALA A N 1
ATOM 671 C CA . ALA A 1 85 ? 25.000 3.020 -19.323 1.00 98.12 85 ALA A CA 1
ATOM 672 C C . ALA A 1 85 ? 25.387 1.562 -19.025 1.00 98.12 85 ALA A C 1
ATOM 674 O O . ALA A 1 85 ? 26.351 1.061 -19.601 1.00 98.12 85 ALA A O 1
ATOM 675 N N . GLU A 1 86 ? 24.638 0.892 -18.145 1.00 98.12 86 GLU A N 1
ATOM 676 C CA . GLU A 1 86 ? 24.897 -0.493 -17.736 1.00 98.12 86 GLU A CA 1
ATOM 677 C C . GLU A 1 86 ? 24.509 -1.507 -18.820 1.00 98.12 86 GLU A C 1
ATOM 679 O O . GLU A 1 86 ? 25.251 -2.450 -19.092 1.00 98.12 86 GLU A O 1
ATOM 684 N N . PHE A 1 87 ? 23.346 -1.326 -19.449 1.00 98.12 87 PHE A N 1
ATOM 685 C CA . PHE A 1 87 ? 22.783 -2.327 -20.353 1.00 98.12 87 PHE A CA 1
ATOM 686 C C . PHE A 1 87 ? 22.940 -1.954 -21.827 1.00 98.12 87 PHE A C 1
ATOM 688 O O . PHE A 1 87 ? 23.409 -2.774 -22.613 1.00 98.12 87 PHE A O 1
ATOM 695 N N . SER A 1 88 ? 22.512 -0.750 -22.215 1.00 98.00 88 SER A N 1
ATOM 696 C CA . SER A 1 88 ? 22.658 -0.163 -23.561 1.00 98.00 88 SER A CA 1
ATOM 697 C C . SER A 1 88 ? 21.792 1.094 -23.670 1.00 98.00 88 SER A C 1
ATOM 699 O O . SER A 1 88 ? 20.751 1.166 -23.015 1.00 98.00 88 SER A O 1
ATOM 701 N N . ASP A 1 89 ? 22.106 1.972 -24.620 1.00 98.31 89 ASP A N 1
ATOM 702 C CA . ASP A 1 89 ? 21.248 3.103 -24.985 1.00 98.31 89 ASP A CA 1
ATOM 703 C C . ASP A 1 89 ? 19.774 2.689 -25.213 1.00 98.31 89 ASP A C 1
ATOM 705 O O . ASP A 1 89 ? 19.462 1.664 -25.844 1.00 98.31 89 ASP A O 1
ATOM 709 N N . GLY A 1 90 ? 18.856 3.462 -24.631 1.00 98.06 90 GLY A N 1
ATOM 710 C CA . GLY A 1 90 ? 17.411 3.254 -24.691 1.00 98.06 90 GLY A CA 1
ATOM 711 C C . GLY A 1 90 ? 16.878 2.098 -23.840 1.00 98.06 90 GLY A C 1
ATOM 712 O O . GLY A 1 90 ? 15.709 1.736 -23.992 1.00 98.06 90 GLY A O 1
ATOM 713 N N . PHE A 1 91 ? 17.689 1.474 -22.980 1.00 98.38 91 PHE A N 1
ATOM 714 C CA . PHE A 1 91 ? 17.241 0.342 -22.163 1.00 98.38 91 PHE A CA 1
ATOM 715 C C . PHE A 1 91 ? 16.105 0.727 -21.212 1.00 98.38 91 PHE A C 1
ATOM 717 O O . PHE A 1 91 ? 15.101 0.017 -21.161 1.00 98.38 91 PHE A O 1
ATOM 724 N N . THR A 1 92 ? 16.213 1.865 -20.521 1.00 98.06 92 THR A N 1
ATOM 725 C CA . THR A 1 92 ? 15.173 2.334 -19.587 1.00 98.06 92 THR A CA 1
ATOM 726 C C . THR A 1 92 ? 13.821 2.472 -20.283 1.00 98.06 92 THR A C 1
ATOM 728 O O . THR A 1 92 ? 12.806 1.998 -19.776 1.00 98.06 92 THR A O 1
ATOM 731 N N . LEU A 1 93 ? 13.811 3.046 -21.490 1.00 97.75 93 LEU A N 1
ATOM 732 C CA . LEU A 1 93 ? 12.593 3.204 -22.281 1.00 97.75 93 LEU A CA 1
ATOM 733 C C . LEU A 1 93 ? 12.018 1.853 -22.726 1.00 97.75 93 LEU A C 1
ATOM 735 O O . LEU A 1 93 ? 10.804 1.674 -22.728 1.00 97.75 93 LEU A O 1
ATOM 739 N N . ARG A 1 94 ? 12.865 0.877 -23.077 1.00 98.06 94 ARG A N 1
ATOM 740 C CA . ARG A 1 94 ? 12.391 -0.474 -23.417 1.00 98.06 94 ARG A CA 1
ATOM 741 C C . ARG A 1 94 ? 11.745 -1.176 -22.225 1.00 98.06 94 ARG A C 1
ATOM 743 O O . ARG A 1 94 ? 10.742 -1.849 -22.425 1.00 98.06 94 ARG A O 1
ATOM 750 N N . VAL A 1 95 ? 12.277 -1.000 -21.013 1.00 97.00 95 VAL A N 1
ATOM 751 C CA . VAL A 1 95 ? 11.661 -1.534 -19.785 1.00 97.00 95 VAL A CA 1
ATOM 752 C C . VAL A 1 95 ? 10.316 -0.868 -19.516 1.00 97.00 95 VAL A C 1
ATOM 754 O O . VAL A 1 95 ? 9.335 -1.570 -19.290 1.00 97.00 95 VAL A O 1
ATOM 757 N N . GLN A 1 96 ? 10.247 0.464 -19.593 1.00 97.38 96 GLN A N 1
ATOM 758 C CA . GLN A 1 96 ? 8.984 1.187 -19.432 1.00 97.38 96 GLN A CA 1
ATOM 759 C C . GLN A 1 96 ? 7.942 0.701 -20.443 1.00 97.38 96 GLN A C 1
ATOM 761 O O . GLN A 1 96 ? 6.843 0.327 -20.051 1.00 97.38 96 GLN A O 1
ATOM 766 N N . ASN A 1 97 ? 8.313 0.638 -21.725 1.00 97.56 97 ASN A N 1
ATOM 767 C CA . ASN A 1 97 ? 7.428 0.177 -22.791 1.00 97.56 97 ASN A CA 1
ATOM 768 C C . ASN A 1 97 ? 6.963 -1.264 -22.571 1.00 97.56 97 ASN A C 1
ATOM 770 O O . ASN A 1 97 ? 5.803 -1.554 -22.833 1.00 97.56 97 ASN A O 1
ATOM 774 N N . ALA A 1 98 ? 7.834 -2.152 -22.085 1.00 96.00 98 ALA A N 1
ATOM 775 C CA . ALA A 1 98 ? 7.453 -3.527 -21.785 1.00 96.00 98 ALA A CA 1
ATOM 776 C C . ALA A 1 98 ? 6.378 -3.605 -20.689 1.00 96.00 98 ALA A C 1
ATOM 778 O O . ALA A 1 98 ? 5.474 -4.417 -20.814 1.00 96.00 98 ALA A O 1
ATOM 779 N N . LEU A 1 99 ? 6.444 -2.748 -19.662 1.00 95.31 99 LEU A N 1
ATOM 780 C CA . LEU A 1 99 ? 5.439 -2.703 -18.593 1.00 95.31 99 LEU A CA 1
ATOM 781 C C . LEU A 1 99 ? 4.106 -2.108 -19.066 1.00 95.31 99 LEU A C 1
ATOM 783 O O . LEU A 1 99 ? 3.058 -2.682 -18.801 1.00 95.31 99 LEU A O 1
ATOM 787 N N . VAL A 1 100 ? 4.127 -0.976 -19.778 1.00 96.56 100 VAL A N 1
ATOM 788 C CA . VAL A 1 100 ? 2.885 -0.282 -20.193 1.00 96.56 100 VAL A CA 1
ATOM 789 C C . VAL A 1 100 ? 2.208 -0.905 -21.419 1.00 96.56 100 VAL A C 1
ATOM 791 O O . VAL A 1 100 ? 1.096 -0.519 -21.759 1.00 96.56 100 VAL A O 1
ATOM 794 N N . SER A 1 101 ? 2.879 -1.833 -22.110 1.00 96.62 101 SER A N 1
ATOM 795 C CA . SER A 1 101 ? 2.319 -2.532 -23.279 1.00 96.62 101 SER A CA 1
ATOM 796 C C . SER A 1 101 ? 1.736 -3.908 -22.948 1.00 96.62 101 SER A C 1
ATOM 798 O O . SER A 1 101 ? 1.322 -4.591 -23.882 1.00 96.62 101 SER A O 1
ATOM 800 N N . LEU A 1 102 ? 1.734 -4.325 -21.674 1.00 95.44 102 LEU A N 1
ATOM 801 C CA . LEU A 1 102 ? 1.072 -5.562 -21.249 1.00 95.44 102 LEU A CA 1
ATOM 802 C C . LEU A 1 102 ? -0.417 -5.511 -21.612 1.00 95.44 102 LEU A C 1
ATOM 804 O O . LEU A 1 102 ? -1.055 -4.458 -21.510 1.00 95.44 102 LEU A O 1
ATOM 808 N N . ASP A 1 103 ? -0.966 -6.640 -22.055 1.00 92.56 103 ASP A N 1
ATOM 809 C CA . ASP A 1 103 ? -2.355 -6.735 -22.509 1.00 92.56 103 ASP A CA 1
ATOM 810 C C . ASP A 1 103 ? -3.101 -7.927 -21.886 1.00 92.56 103 ASP A C 1
ATOM 812 O O . ASP A 1 103 ? -2.634 -8.554 -20.938 1.00 92.56 103 ASP A O 1
ATOM 816 N N . GLY A 1 104 ? -4.301 -8.241 -22.385 1.00 86.31 104 GLY A N 1
ATOM 817 C CA . GLY A 1 104 ? -5.120 -9.340 -21.857 1.00 86.31 104 GLY A CA 1
ATOM 818 C C . GLY A 1 104 ? -4.497 -10.737 -22.004 1.00 86.31 104 GLY A C 1
ATOM 819 O O . GLY A 1 104 ? -5.027 -11.695 -21.446 1.00 86.31 104 GLY A O 1
ATOM 820 N N . SER A 1 105 ? -3.399 -10.887 -22.751 1.00 92.38 105 SER A N 1
ATOM 821 C CA . SER A 1 105 ? -2.609 -12.123 -22.772 1.00 92.38 105 SER A CA 1
ATOM 822 C C . SER A 1 105 ? -1.646 -12.252 -21.585 1.00 92.38 105 SER A C 1
ATOM 824 O O . SER A 1 105 ? -1.203 -13.363 -21.298 1.00 92.38 105 SER A O 1
ATOM 826 N N . ASP A 1 106 ? -1.406 -11.164 -20.846 1.00 93.88 106 ASP A N 1
ATOM 827 C CA . ASP A 1 106 ? -0.539 -11.083 -19.665 1.00 93.88 106 ASP A CA 1
ATOM 828 C C . ASP A 1 106 ? -1.343 -11.048 -18.347 1.00 93.88 106 ASP A C 1
ATOM 830 O O . ASP A 1 106 ? -0.888 -10.500 -17.340 1.00 93.88 106 ASP A O 1
ATOM 834 N N . GLN A 1 107 ? -2.548 -11.634 -18.34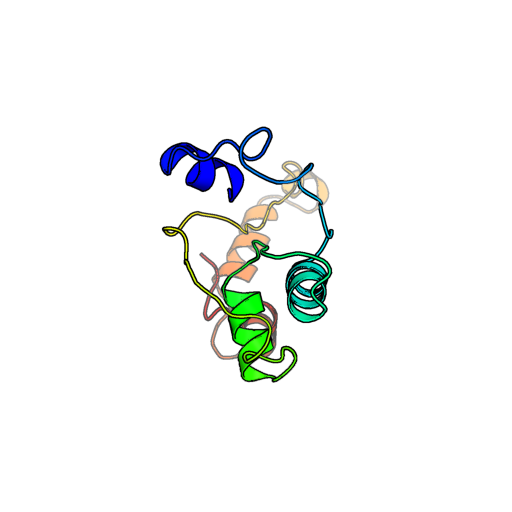3 1.00 92.62 107 GLN A N 1
ATOM 835 C CA . GLN A 1 107 ? -3.503 -11.537 -17.231 1.00 92.62 107 GLN A CA 1
ATOM 836 C C . GLN A 1 107 ? -2.909 -11.967 -15.882 1.00 92.62 107 GLN A C 1
ATOM 838 O O . GLN A 1 107 ? -3.139 -11.294 -14.889 1.00 92.62 107 GLN A O 1
ATOM 843 N N . ASP A 1 108 ? -2.073 -13.009 -15.846 1.00 95.31 108 ASP A N 1
ATOM 844 C CA . ASP A 1 108 ? -1.431 -13.466 -14.604 1.00 95.31 108 ASP A CA 1
ATOM 845 C C . ASP A 1 108 ? -0.570 -12.366 -13.945 1.00 95.31 108 ASP A C 1
ATOM 847 O O . ASP A 1 108 ? -0.436 -12.315 -12.722 1.00 95.31 108 ASP A O 1
ATOM 851 N N . VAL A 1 109 ? 0.037 -11.479 -14.747 1.00 94.69 109 VAL A N 1
ATOM 852 C CA . VAL A 1 109 ? 0.813 -10.338 -14.238 1.00 94.69 109 VAL A CA 1
ATOM 853 C C . VAL A 1 109 ? -0.131 -9.260 -13.719 1.00 94.69 109 VAL A C 1
ATOM 855 O O . VAL A 1 109 ? 0.079 -8.743 -12.630 1.00 94.69 109 VAL A O 1
ATOM 858 N N . HIS A 1 110 ? -1.171 -8.929 -14.474 1.00 94.50 110 HIS A N 1
ATOM 859 C CA . HIS A 1 110 ? -2.191 -7.957 -14.082 1.00 94.50 110 HIS A CA 1
ATOM 860 C C . HIS A 1 110 ? -2.913 -8.347 -12.784 1.00 94.50 110 HIS A C 1
ATOM 862 O O . HIS A 1 110 ? -2.998 -7.528 -11.865 1.00 94.50 110 HIS A O 1
ATOM 868 N N . ASP A 1 111 ? -3.301 -9.616 -12.656 1.00 92.50 111 ASP A N 1
ATOM 869 C CA . ASP A 1 111 ? -3.929 -10.185 -11.461 1.00 92.50 111 ASP A CA 1
ATOM 870 C C . ASP A 1 111 ? -3.010 -10.073 -10.240 1.00 92.50 111 ASP A C 1
ATOM 872 O O . ASP A 1 111 ? -3.458 -9.691 -9.162 1.00 92.50 111 ASP A O 1
ATOM 876 N N . LEU A 1 112 ? -1.703 -10.319 -10.404 1.00 92.19 112 LEU A N 1
ATOM 877 C CA . LEU A 1 112 ? -0.727 -10.187 -9.316 1.00 92.19 112 LEU A CA 1
ATOM 878 C C . LEU A 1 112 ? -0.648 -8.760 -8.746 1.00 92.19 112 LEU A C 1
ATOM 880 O O . LEU A 1 112 ? -0.287 -8.580 -7.583 1.00 92.19 112 LEU A O 1
ATOM 884 N N . PHE A 1 113 ? -0.934 -7.749 -9.565 1.00 92.44 113 PHE A N 1
ATOM 885 C CA . PHE A 1 113 ? -0.918 -6.341 -9.165 1.00 92.44 113 PHE A CA 1
ATOM 886 C C . PHE A 1 113 ? -2.320 -5.760 -8.954 1.00 92.44 113 PHE A C 1
ATOM 888 O O . PHE A 1 113 ? -2.430 -4.552 -8.733 1.00 92.44 113 PHE A O 1
ATOM 895 N N . SER A 1 114 ? -3.366 -6.589 -9.026 1.00 91.38 114 SER A N 1
ATOM 896 C CA . SER A 1 114 ? -4.769 -6.176 -8.925 1.00 91.38 114 SER A CA 1
ATOM 897 C C . SER A 1 114 ? -5.090 -4.975 -9.830 1.00 91.38 114 SER A C 1
ATOM 899 O O . SER A 1 114 ? -5.710 -4.002 -9.398 1.00 91.38 114 SER A O 1
ATOM 901 N N . THR A 1 115 ? -4.608 -5.003 -11.078 1.00 91.00 115 THR A N 1
ATOM 902 C CA . THR A 1 115 ? -4.761 -3.908 -12.051 1.00 91.00 115 THR A CA 1
ATOM 903 C C . THR A 1 115 ? -5.078 -4.433 -13.443 1.00 91.00 115 THR A C 1
ATOM 905 O O . THR A 1 115 ? -4.585 -5.482 -13.824 1.00 91.00 115 THR A O 1
ATOM 908 N N . ASP A 1 116 ? -5.813 -3.661 -14.244 1.00 91.88 116 ASP A N 1
ATOM 909 C CA . ASP A 1 116 ? -6.061 -3.979 -15.657 1.00 91.88 116 ASP A CA 1
ATOM 910 C C . ASP A 1 116 ? -4.957 -3.457 -16.598 1.00 91.88 116 ASP A C 1
ATOM 912 O O . ASP A 1 116 ? -4.904 -3.835 -17.769 1.00 91.88 116 ASP A O 1
ATOM 916 N N . SER A 1 117 ? -4.121 -2.519 -16.131 1.00 94.12 117 SER A N 1
ATOM 917 C CA . SER A 1 117 ? -3.041 -1.913 -16.928 1.00 94.12 117 SER A CA 1
ATOM 918 C C . SER A 1 117 ? -2.016 -1.153 -16.075 1.00 94.12 117 SER A C 1
ATOM 920 O O . SER A 1 117 ? -2.287 -0.785 -14.928 1.00 94.12 117 SER A O 1
ATOM 922 N N . PHE A 1 118 ? -0.848 -0.862 -16.654 1.00 94.81 118 PHE A N 1
ATOM 923 C CA . PHE A 1 118 ? 0.123 0.100 -16.118 1.00 94.81 118 PHE A CA 1
ATOM 924 C C . PHE A 1 118 ? 0.126 1.388 -16.951 1.00 94.81 118 PHE A C 1
ATOM 926 O O . PHE A 1 118 ? -0.047 1.338 -18.170 1.00 94.81 118 PHE A O 1
ATOM 933 N N . ILE A 1 119 ? 0.348 2.531 -16.292 1.00 89.31 119 ILE A N 1
ATOM 934 C CA . ILE A 1 119 ? 0.352 3.877 -16.899 1.00 89.31 119 ILE A CA 1
ATOM 935 C C . ILE A 1 119 ? 1.725 4.547 -16.862 1.00 89.31 119 ILE A C 1
ATOM 937 O O . ILE A 1 119 ? 2.511 4.255 -15.930 1.00 89.31 119 ILE A O 1
#

Radius of gyration: 19.31 Å; Cα contacts (8 Å, |Δi|>4): 72; chains: 1; bounding box: 43×32×49 Å

Solvent-accessible surface area (backbone atoms only — not comparable to full-atom values): 7807 Å² total; per-residue (Å²): 112,73,70,58,58,35,47,76,72,73,42,50,63,82,74,76,43,100,56,77,84,78,84,68,87,44,55,70,48,31,51,52,35,25,47,72,62,80,34,94,71,73,83,66,58,63,71,64,48,51,51,32,52,75,72,59,76,50,61,64,92,59,38,70,90,86,80,80,78,81,91,76,93,81,89,78,92,84,79,73,94,54,45,33,80,76,76,34,84,64,40,59,59,52,53,52,50,58,55,49,62,56,53,87,90,43,44,75,61,28,60,76,67,76,40,96,70,54,132

Mean predicted aligned error: 3.92 Å

Sequence (119 aa):
MPRYFLFEAGVDPETDFDGNATFSGSHDKTWALVESGAFQAGVLNEVVWDEAVEEGRVDVSRARDFFVTPSDFNYNWTARGDLDAEFSDGFTLRVQNALVSLDGSDQDVHDLFSTDSFI

pLDDT: mean 94.92, std 3.35, range [77.88, 98.38]